Protein AF-A0A1I7YR80-F1 (afdb_monomer_lite)

pLDDT: mean 82.13, std 6.92, range [48.97, 91.5]

Sequence (99 aa):
MFRLLMTESGRVPDLAHYWGKQLLSQNYTANQAFFDLGIQRGLIRPDVSSSDYILAASPSLMWLMVLLVLGPQNSPVPFEQVHQLHKRLLIECLQPASA

Radius of gyration: 16.24 Å; chains: 1; bounding box: 35×18×53 Å

Organism: NCBI:txid37863

Secondary structure (DSSP, 8-state):
-HHHHHHHTTT-HHHHHHHHHHHHHHHHHHHHHHHHHHHHTTSS--SHHHH-HHHHHHHHHHHHHIIIII-GGG-SS-HHHHHHHHHHHHHHHHSPPP-

Structure (mmCIF, N/CA/C/O backbone):
data_AF-A0A1I7YR80-F1
#
_entry.id   AF-A0A1I7YR80-F1
#
loop_
_atom_site.group_PDB
_atom_site.id
_atom_site.type_symbol
_atom_site.label_atom_id
_atom_site.label_alt_id
_atom_site.label_comp_id
_atom_site.label_asym_id
_atom_site.label_entity_id
_atom_site.label_seq_id
_atom_site.pdbx_PDB_ins_code
_atom_site.Cartn_x
_atom_site.Cartn_y
_atom_site.Cartn_z
_atom_site.occupancy
_atom_site.B_iso_or_equiv
_atom_site.auth_seq_id
_atom_site.auth_comp_id
_atom_site.auth_asym_id
_atom_site.auth_atom_id
_atom_site.pdbx_PDB_model_num
ATOM 1 N N . MET A 1 1 ? 10.047 -7.765 -10.669 1.00 62.78 1 MET A N 1
ATOM 2 C CA . MET A 1 1 ? 8.707 -7.883 -11.286 1.00 62.78 1 MET A CA 1
ATOM 3 C C . MET A 1 1 ? 8.151 -6.527 -11.715 1.00 62.78 1 MET A C 1
ATOM 5 O O . MET A 1 1 ? 7.999 -6.338 -12.910 1.00 62.78 1 MET A O 1
ATOM 9 N N . PHE A 1 2 ? 7.944 -5.560 -10.807 1.00 71.50 2 PHE A N 1
ATOM 10 C CA . PHE A 1 2 ? 7.385 -4.236 -11.151 1.00 71.50 2 PHE A CA 1
ATOM 11 C C . PHE A 1 2 ? 8.107 -3.506 -12.289 1.00 71.50 2 PHE A C 1
ATOM 13 O O . PHE A 1 2 ? 7.454 -2.976 -13.175 1.00 71.50 2 PHE A O 1
ATOM 20 N N . ARG A 1 3 ? 9.444 -3.541 -12.326 1.00 70.12 3 ARG A N 1
ATOM 21 C CA . ARG A 1 3 ? 10.223 -2.912 -13.404 1.00 70.12 3 ARG A CA 1
ATOM 22 C C . ARG A 1 3 ? 9.936 -3.523 -14.783 1.00 70.12 3 ARG A C 1
ATOM 24 O O . ARG A 1 3 ? 9.731 -2.784 -15.728 1.00 70.12 3 ARG A O 1
ATOM 31 N N . LEU A 1 4 ? 9.838 -4.852 -14.867 1.00 76.06 4 LEU A N 1
ATOM 32 C CA . LEU A 1 4 ? 9.428 -5.577 -16.080 1.00 76.06 4 LEU A CA 1
ATOM 33 C C . LEU A 1 4 ? 7.993 -5.227 -16.479 1.00 76.06 4 LEU A C 1
ATOM 35 O O . LEU A 1 4 ? 7.729 -4.966 -17.642 1.00 76.06 4 LEU A O 1
ATOM 39 N N . LEU A 1 5 ? 7.088 -5.171 -15.502 1.00 73.75 5 LEU A N 1
ATOM 40 C CA . LEU A 1 5 ? 5.687 -4.816 -15.719 1.00 73.75 5 LEU A CA 1
ATOM 41 C C . LEU A 1 5 ? 5.548 -3.376 -16.243 1.00 73.75 5 LEU A C 1
ATOM 43 O O . LEU A 1 5 ? 4.742 -3.140 -17.133 1.00 73.75 5 LEU A O 1
ATOM 47 N N . MET A 1 6 ? 6.375 -2.438 -15.761 1.00 75.06 6 MET A N 1
ATOM 48 C CA . MET A 1 6 ? 6.429 -1.067 -16.282 1.00 75.06 6 MET A CA 1
ATOM 49 C C . MET A 1 6 ? 7.064 -0.991 -17.672 1.00 75.06 6 MET A C 1
ATOM 51 O O . MET A 1 6 ? 6.498 -0.346 -18.548 1.00 75.06 6 MET A O 1
ATOM 55 N N . THR A 1 7 ? 8.199 -1.654 -17.910 1.00 78.88 7 THR A N 1
ATOM 56 C CA . THR A 1 7 ? 8.879 -1.620 -19.218 1.00 78.88 7 THR A CA 1
ATOM 57 C C . THR A 1 7 ? 8.048 -2.290 -20.316 1.00 78.88 7 THR A C 1
ATOM 59 O O . THR A 1 7 ? 7.944 -1.757 -21.416 1.00 78.88 7 THR A O 1
ATOM 62 N N . GLU A 1 8 ? 7.399 -3.416 -20.015 1.00 77.06 8 GLU A N 1
ATOM 63 C CA . GLU A 1 8 ? 6.572 -4.156 -20.975 1.00 77.06 8 GLU A CA 1
ATOM 64 C C . GLU A 1 8 ? 5.134 -3.623 -21.068 1.00 77.06 8 GLU A C 1
ATOM 66 O O . GLU A 1 8 ? 4.397 -4.038 -21.963 1.00 77.06 8 GLU A O 1
ATOM 71 N N . SER A 1 9 ? 4.724 -2.683 -20.203 1.00 74.56 9 SER A N 1
ATOM 72 C CA . SER A 1 9 ? 3.375 -2.092 -20.241 1.00 74.56 9 SER A CA 1
ATOM 73 C C . SER A 1 9 ? 3.056 -1.418 -21.577 1.00 74.56 9 SER A C 1
ATOM 75 O O . SER A 1 9 ? 1.918 -1.474 -22.030 1.00 74.56 9 SER A O 1
ATOM 77 N N . GLY A 1 10 ? 4.062 -0.848 -22.249 1.00 78.12 10 GLY A N 1
ATOM 78 C CA . GLY A 1 10 ? 3.901 -0.275 -23.586 1.00 78.12 10 GLY A CA 1
ATOM 79 C C . GLY A 1 10 ? 3.733 -1.325 -24.688 1.00 78.12 10 GLY A C 1
ATOM 80 O O . GLY A 1 10 ? 3.156 -1.028 -25.729 1.00 78.12 10 GLY A O 1
ATOM 81 N N . ARG A 1 11 ? 4.218 -2.555 -24.469 1.00 81.44 11 ARG A N 1
ATOM 82 C CA . ARG A 1 11 ? 4.166 -3.648 -25.452 1.00 81.44 11 ARG A CA 1
ATOM 83 C C . ARG A 1 11 ? 2.956 -4.562 -25.255 1.00 81.44 11 ARG A C 1
ATOM 85 O O . ARG A 1 11 ? 2.445 -5.099 -26.232 1.00 81.44 11 ARG A O 1
ATOM 92 N N . VAL A 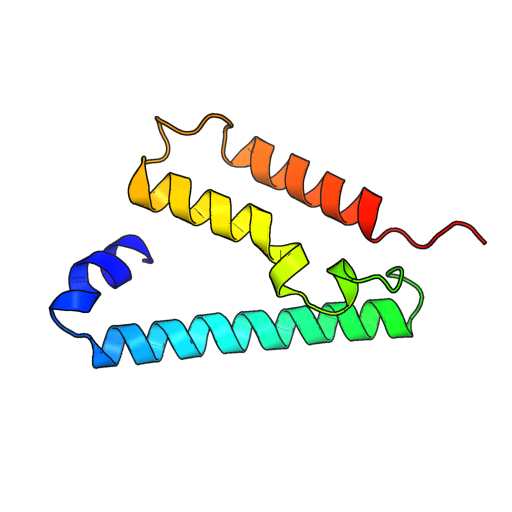1 12 ? 2.506 -4.745 -24.012 1.00 83.81 12 VAL A N 1
ATOM 93 C CA . VAL A 1 12 ? 1.352 -5.590 -23.658 1.00 83.81 12 VAL A CA 1
ATOM 94 C C . VAL A 1 12 ? 0.474 -4.878 -22.611 1.00 83.81 12 VAL A C 1
ATOM 96 O O . VAL A 1 12 ? 0.432 -5.287 -21.444 1.00 83.81 12 VAL A O 1
ATOM 99 N N . PRO A 1 13 ? -0.223 -3.793 -22.999 1.00 79.94 13 PRO A N 1
ATOM 100 C CA . PRO A 1 13 ? -0.955 -2.932 -22.066 1.00 79.94 13 PRO A CA 1
ATOM 101 C C . PRO A 1 13 ? -2.075 -3.664 -21.322 1.00 79.94 13 PRO A C 1
ATOM 103 O O . PRO A 1 13 ? -2.249 -3.446 -20.125 1.00 79.94 13 PRO A O 1
ATOM 106 N N . ASP A 1 14 ? -2.775 -4.590 -21.980 1.00 83.44 14 ASP A N 1
ATOM 107 C CA . ASP A 1 14 ? -3.887 -5.331 -21.371 1.00 83.44 14 ASP A CA 1
ATOM 108 C C . ASP A 1 14 ? -3.421 -6.233 -20.224 1.00 83.44 14 ASP A C 1
ATOM 110 O O . ASP A 1 14 ? -4.047 -6.296 -19.164 1.00 83.44 14 ASP A O 1
ATOM 114 N N . LEU A 1 15 ? -2.272 -6.892 -20.401 1.00 79.94 15 LEU A N 1
ATOM 115 C CA . LEU A 1 15 ? -1.686 -7.758 -19.382 1.00 79.94 15 LEU A CA 1
ATOM 116 C C . LEU A 1 15 ? -1.158 -6.931 -18.204 1.00 79.94 15 LEU A C 1
ATOM 118 O O . LEU A 1 15 ? -1.369 -7.299 -17.048 1.00 79.94 15 LEU A O 1
ATOM 122 N N . ALA A 1 16 ? -0.511 -5.796 -18.482 1.00 78.81 16 ALA A N 1
ATOM 123 C CA . ALA A 1 16 ? -0.051 -4.878 -17.444 1.00 78.81 16 ALA A CA 1
ATOM 124 C C . ALA A 1 16 ? -1.223 -4.280 -16.650 1.00 78.81 16 ALA A C 1
ATOM 126 O O . ALA A 1 16 ? -1.156 -4.212 -15.423 1.00 78.81 16 ALA A O 1
ATOM 127 N N . HIS A 1 17 ? -2.318 -3.916 -17.324 1.00 79.81 17 HIS A N 1
ATOM 128 C CA . HIS A 1 17 ? -3.529 -3.422 -16.677 1.00 79.81 17 HIS A CA 1
ATOM 129 C C . HIS A 1 17 ? -4.193 -4.503 -15.820 1.00 79.81 17 HIS A C 1
ATOM 131 O O . HIS A 1 17 ? -4.546 -4.241 -14.672 1.00 79.81 17 HIS A O 1
ATOM 137 N N . TYR A 1 18 ? -4.311 -5.728 -16.340 1.00 82.62 18 TYR A N 1
ATOM 138 C CA . TYR A 1 18 ? -4.874 -6.861 -15.609 1.00 82.62 18 TYR A CA 1
ATOM 139 C C . TYR A 1 18 ? -4.092 -7.152 -14.326 1.00 82.62 18 TYR A C 1
ATOM 141 O O . TYR A 1 18 ? -4.670 -7.169 -13.240 1.00 82.62 18 TYR A O 1
ATOM 149 N N . TRP A 1 19 ? -2.769 -7.315 -14.424 1.00 78.56 19 TRP A N 1
ATOM 150 C CA . TRP A 1 19 ? -1.939 -7.587 -13.252 1.00 78.56 19 TRP A CA 1
ATOM 151 C C . TRP A 1 19 ? -1.878 -6.403 -12.298 1.00 78.56 19 TRP A C 1
ATO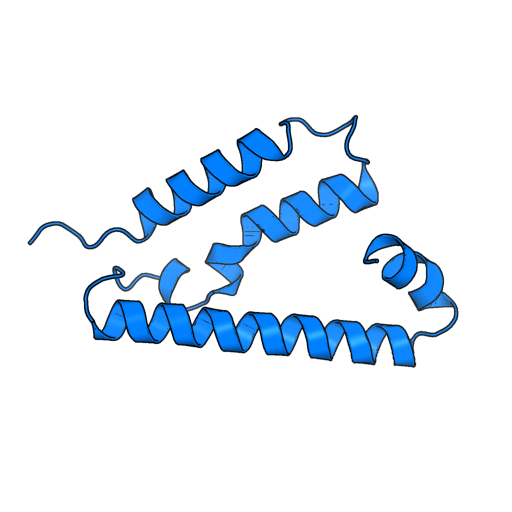M 153 O O . TRP A 1 19 ? -1.968 -6.610 -11.093 1.00 78.56 19 TRP A O 1
ATOM 163 N N . GLY A 1 20 ? -1.765 -5.177 -12.816 1.00 76.75 20 GLY A N 1
ATOM 164 C CA . GLY A 1 20 ? -1.778 -3.964 -12.006 1.00 76.75 20 GLY A CA 1
ATOM 165 C C . GLY A 1 20 ? -3.064 -3.853 -11.195 1.00 76.75 20 GLY A C 1
ATOM 166 O O . GLY A 1 20 ? -3.008 -3.714 -9.976 1.00 76.75 20 GLY A O 1
ATOM 167 N N . LYS A 1 21 ? -4.221 -4.007 -11.847 1.00 80.62 21 LYS A N 1
ATOM 168 C CA . LYS A 1 21 ? -5.525 -3.969 -11.183 1.00 80.62 21 LYS A CA 1
ATOM 169 C C . LYS A 1 21 ? -5.662 -5.092 -10.163 1.00 80.62 21 LYS A C 1
ATOM 171 O O . LYS A 1 21 ? -6.011 -4.804 -9.029 1.00 80.62 21 LYS A O 1
ATOM 176 N N . GLN A 1 22 ? -5.339 -6.330 -10.537 1.00 82.56 22 GLN A N 1
ATOM 177 C CA . GLN A 1 22 ? -5.512 -7.492 -9.668 1.00 82.56 22 GLN A CA 1
ATOM 178 C C . GLN A 1 22 ? -4.617 -7.431 -8.424 1.00 82.56 22 GLN A C 1
ATOM 180 O O . GLN A 1 22 ? -5.102 -7.627 -7.313 1.00 82.56 22 GLN A O 1
ATOM 185 N N . LEU A 1 23 ? -3.323 -7.132 -8.586 1.00 78.50 23 LEU A N 1
ATOM 186 C CA . LEU A 1 23 ? -2.388 -7.023 -7.461 1.00 78.50 23 LEU A CA 1
ATOM 187 C C . LEU A 1 23 ? -2.759 -5.864 -6.540 1.00 78.50 23 LEU A C 1
ATOM 189 O O . LEU A 1 23 ? -2.782 -6.040 -5.323 1.00 78.50 23 LEU A O 1
ATOM 193 N N . LEU A 1 24 ? -3.053 -4.688 -7.103 1.00 78.69 24 LEU A N 1
ATOM 194 C CA . LEU A 1 24 ? -3.389 -3.515 -6.302 1.00 78.69 24 LEU A CA 1
ATOM 195 C C . LEU A 1 24 ? -4.730 -3.694 -5.593 1.00 78.69 24 LEU A C 1
ATOM 197 O O . LEU A 1 24 ? -4.812 -3.392 -4.408 1.00 78.69 24 LEU A O 1
ATOM 201 N N . SER A 1 25 ? -5.751 -4.233 -6.266 1.00 81.88 25 SER A N 1
ATOM 202 C CA . SER A 1 25 ? -7.069 -4.428 -5.659 1.00 81.88 25 SER A CA 1
ATOM 203 C C . SER A 1 25 ? -7.036 -5.488 -4.566 1.00 81.88 25 SER A C 1
ATOM 205 O O . SER A 1 25 ? -7.568 -5.255 -3.489 1.00 81.88 25 SER A O 1
ATOM 207 N N . GLN A 1 26 ? -6.386 -6.633 -4.800 1.00 83.94 26 GLN A N 1
ATOM 208 C CA . GLN A 1 26 ? -6.295 -7.690 -3.791 1.00 83.94 26 GLN A CA 1
ATOM 209 C C . GLN A 1 26 ? -5.515 -7.224 -2.561 1.00 83.94 26 GLN A C 1
ATOM 211 O O . GLN A 1 26 ? -5.958 -7.444 -1.435 1.00 83.94 26 GLN A O 1
ATOM 216 N N . ASN A 1 27 ? -4.382 -6.549 -2.775 1.00 84.06 27 ASN A N 1
ATOM 217 C CA . ASN A 1 27 ? -3.567 -6.029 -1.685 1.00 84.06 27 ASN A CA 1
ATOM 218 C C . ASN A 1 27 ? -4.318 -4.935 -0.912 1.00 84.06 27 ASN A C 1
ATOM 220 O O . ASN A 1 27 ? -4.360 -4.967 0.314 1.00 84.06 27 ASN A O 1
ATOM 224 N N . TYR A 1 28 ? -4.974 -4.008 -1.616 1.00 86.62 28 TYR A N 1
ATOM 225 C CA . TYR A 1 28 ? -5.792 -2.973 -0.989 1.00 86.62 28 TYR A CA 1
ATOM 226 C C . TYR A 1 28 ? -6.917 -3.575 -0.141 1.00 86.62 28 TYR A C 1
ATOM 228 O O . TYR A 1 28 ? -6.997 -3.290 1.049 1.00 86.62 28 TYR A O 1
ATOM 236 N N . THR A 1 29 ? -7.741 -4.458 -0.714 1.00 89.00 29 THR A N 1
ATOM 237 C CA . THR A 1 29 ? -8.887 -5.049 -0.010 1.00 89.00 29 THR A CA 1
ATOM 238 C C . THR A 1 29 ? -8.460 -5.839 1.225 1.00 89.00 29 THR A C 1
ATOM 240 O O . THR A 1 29 ? -9.081 -5.704 2.277 1.00 89.00 29 THR A O 1
ATOM 243 N N . ALA A 1 30 ? -7.394 -6.641 1.128 1.00 89.25 30 ALA A N 1
ATOM 244 C CA . ALA A 1 30 ? -6.915 -7.435 2.256 1.00 89.25 30 ALA A CA 1
ATOM 245 C C . ALA A 1 30 ? -6.407 -6.559 3.413 1.00 89.25 30 ALA A C 1
ATOM 247 O O . ALA A 1 30 ? -6.730 -6.821 4.571 1.00 89.25 30 ALA A O 1
ATOM 248 N N . ASN A 1 31 ? -5.642 -5.505 3.113 1.00 89.50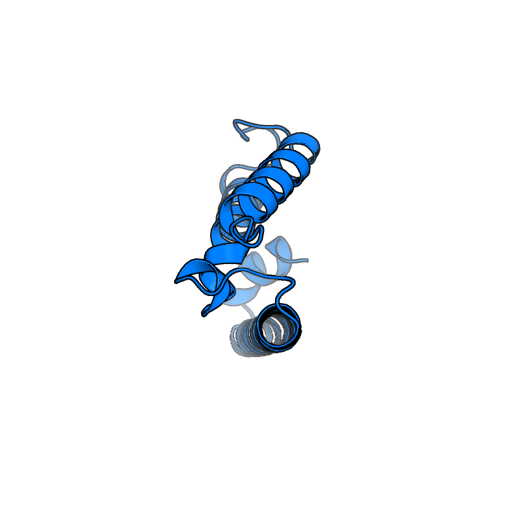 31 ASN A N 1
ATOM 249 C CA . ASN A 1 31 ? -5.121 -4.618 4.151 1.00 89.50 31 ASN A CA 1
ATOM 250 C C . ASN A 1 31 ? -6.192 -3.688 4.726 1.00 89.50 31 ASN A C 1
ATOM 252 O O . ASN A 1 31 ? -6.199 -3.468 5.933 1.00 89.50 31 ASN A O 1
ATOM 256 N N . GLN A 1 32 ? -7.122 -3.192 3.907 1.00 90.31 32 GLN A N 1
ATOM 257 C CA . GLN A 1 32 ? -8.254 -2.408 4.403 1.00 90.31 32 GLN A CA 1
ATOM 258 C C . GLN A 1 32 ? -9.073 -3.225 5.410 1.00 90.31 32 GLN A C 1
ATOM 260 O O . GLN A 1 32 ? -9.315 -2.765 6.519 1.00 90.31 32 GLN A O 1
ATOM 265 N N . ALA A 1 33 ? -9.386 -4.485 5.087 1.00 91.50 33 ALA A N 1
ATOM 266 C CA . ALA A 1 33 ? -10.101 -5.370 6.004 1.00 91.50 33 ALA A CA 1
ATOM 267 C C . ALA A 1 33 ? -9.332 -5.622 7.317 1.00 91.50 33 ALA A C 1
ATOM 269 O O . ALA A 1 33 ? -9.939 -5.752 8.381 1.00 91.50 33 ALA A O 1
ATOM 270 N N . PHE A 1 34 ? -7.996 -5.681 7.263 1.00 90.62 34 PHE A N 1
ATOM 271 C CA . PHE A 1 34 ? -7.160 -5.784 8.461 1.00 90.62 34 PHE A CA 1
ATOM 272 C C . PHE A 1 34 ? -7.275 -4.535 9.346 1.00 90.62 34 PHE A C 1
ATOM 274 O O . PHE A 1 34 ? -7.438 -4.660 10.562 1.00 90.62 34 PHE A O 1
ATOM 281 N N . PHE A 1 35 ? -7.226 -3.345 8.743 1.00 89.94 35 PHE A N 1
ATOM 282 C CA . PHE A 1 35 ? -7.398 -2.077 9.450 1.00 89.94 35 PHE A CA 1
ATOM 283 C C . PHE A 1 35 ? -8.792 -1.966 10.066 1.00 89.94 35 PHE A C 1
ATOM 285 O O . PHE A 1 35 ? -8.903 -1.709 11.264 1.00 89.94 35 PHE A O 1
ATOM 292 N N . ASP A 1 36 ? -9.839 -2.266 9.296 1.00 90.81 36 ASP A N 1
ATOM 293 C CA . ASP A 1 36 ? -11.227 -2.236 9.760 1.00 90.81 36 ASP A CA 1
ATOM 294 C C . ASP A 1 36 ? -11.430 -3.159 10.971 1.00 90.81 36 ASP A C 1
ATOM 296 O O . ASP A 1 36 ? -12.034 -2.766 11.971 1.00 90.81 36 ASP A O 1
ATOM 300 N N . LEU A 1 37 ? -10.869 -4.374 10.930 1.00 91.44 37 LEU A N 1
ATOM 301 C CA . LEU A 1 37 ? -10.919 -5.309 12.055 1.00 91.44 37 LEU A CA 1
ATOM 302 C C . LEU A 1 37 ? -10.155 -4.780 13.280 1.00 91.44 37 LEU A C 1
ATOM 304 O O . LEU A 1 37 ? -10.604 -4.958 14.414 1.00 91.44 37 LEU A O 1
ATOM 308 N N . GLY A 1 38 ? -9.001 -4.145 13.068 1.00 88.50 38 GLY A N 1
ATOM 309 C CA . GLY A 1 38 ? -8.218 -3.521 14.133 1.00 88.50 38 GLY A CA 1
ATOM 310 C C . GLY A 1 38 ? -8.965 -2.368 14.803 1.00 88.50 38 GLY A C 1
ATOM 311 O O . GLY A 1 38 ? -8.976 -2.288 16.032 1.00 88.50 38 GLY A O 1
ATOM 312 N N . ILE A 1 39 ? -9.651 -1.536 14.017 1.00 88.94 39 ILE A N 1
ATOM 313 C CA . ILE A 1 39 ? -10.498 -0.441 14.507 1.00 88.94 39 ILE A CA 1
ATOM 314 C C . ILE A 1 39 ? -11.680 -1.002 15.301 1.00 88.94 39 ILE A C 1
ATOM 316 O O . ILE A 1 39 ? -11.911 -0.585 16.434 1.00 88.94 39 ILE A O 1
ATOM 320 N N . GLN A 1 40 ? -12.389 -2.002 14.762 1.00 89.50 40 GLN A N 1
ATOM 321 C CA . GLN A 1 40 ? -13.517 -2.650 15.447 1.00 89.50 40 GLN A CA 1
ATOM 322 C C . GLN A 1 40 ? -13.127 -3.250 16.803 1.00 89.50 40 GLN A C 1
ATOM 324 O O . GLN A 1 40 ? -13.930 -3.264 17.732 1.00 89.50 40 GLN A O 1
ATOM 329 N N . ARG A 1 41 ? -11.892 -3.748 16.927 1.00 89.12 41 ARG A N 1
ATOM 330 C CA . ARG A 1 41 ? -11.355 -4.318 18.171 1.00 89.12 41 ARG A CA 1
ATOM 331 C C . ARG A 1 41 ? -10.730 -3.279 19.108 1.00 89.12 41 ARG A C 1
ATOM 333 O O . ARG A 1 41 ? -10.224 -3.666 20.156 1.00 89.12 41 ARG A O 1
ATOM 340 N N . GLY A 1 42 ? -10.724 -1.998 18.736 1.00 86.69 42 GLY A N 1
ATOM 341 C CA . GLY A 1 42 ? -10.081 -0.928 19.506 1.00 86.69 42 GLY A CA 1
ATOM 342 C C . GLY A 1 42 ? -8.550 -1.011 19.542 1.00 86.69 42 GLY A C 1
ATOM 343 O O . GLY A 1 42 ? -7.923 -0.385 20.391 1.00 86.69 42 GLY A O 1
ATOM 344 N N . LEU A 1 43 ? -7.939 -1.792 18.645 1.00 87.00 43 LEU A N 1
ATOM 345 C CA . LEU A 1 43 ? -6.484 -1.955 18.536 1.00 87.00 43 LEU A CA 1
ATOM 346 C C . LEU A 1 43 ? -5.840 -0.883 17.649 1.00 87.00 43 LEU A C 1
ATOM 348 O O . LEU A 1 43 ? -4.638 -0.652 17.751 1.00 87.00 43 LEU A O 1
ATOM 352 N N . ILE A 1 44 ? -6.632 -0.264 16.772 1.00 86.94 44 ILE A N 1
ATOM 353 C CA . ILE A 1 44 ? -6.228 0.826 15.884 1.00 86.94 44 ILE A CA 1
ATOM 354 C C . ILE A 1 44 ? -7.119 2.028 16.178 1.00 86.94 44 ILE A C 1
ATOM 356 O O . ILE A 1 44 ? -8.344 1.902 16.243 1.00 86.94 44 ILE A O 1
ATOM 360 N N . ARG A 1 45 ? -6.506 3.200 16.343 1.00 84.19 45 ARG A N 1
ATOM 361 C CA . ARG A 1 45 ? -7.231 4.462 16.471 1.00 84.19 45 ARG A CA 1
ATOM 362 C C . ARG A 1 45 ? -7.953 4.788 15.157 1.00 84.19 45 ARG A C 1
ATOM 364 O O . ARG A 1 45 ? -7.286 4.849 14.127 1.00 84.19 45 ARG A O 1
ATOM 371 N N . PRO A 1 46 ? -9.265 5.081 15.182 1.00 80.88 46 PRO A N 1
ATOM 372 C CA . PRO A 1 46 ? -9.953 5.603 14.013 1.00 80.88 46 PRO A CA 1
ATOM 373 C C . PRO A 1 46 ? -9.504 7.047 13.734 1.00 80.88 46 PRO A C 1
ATOM 375 O O . PRO A 1 46 ? -9.803 7.974 14.486 1.00 80.88 46 PRO A O 1
ATOM 378 N N . ASP A 1 47 ? -8.773 7.229 12.644 1.00 78.56 47 ASP A N 1
ATOM 379 C CA . ASP A 1 47 ? -8.443 8.503 12.011 1.00 78.56 47 ASP A CA 1
ATOM 380 C C . ASP A 1 47 ? -8.446 8.390 10.472 1.00 78.56 47 ASP A C 1
ATOM 382 O O . ASP A 1 47 ? -8.688 7.318 9.911 1.00 78.56 47 ASP A O 1
ATOM 386 N N . VAL A 1 48 ? -8.150 9.498 9.786 1.00 73.75 48 VAL A N 1
ATOM 387 C CA . VAL A 1 48 ? -8.120 9.572 8.314 1.00 73.75 48 VAL A CA 1
ATOM 388 C C . VAL A 1 48 ? -7.149 8.554 7.698 1.00 73.75 48 VAL A C 1
ATOM 390 O O . VAL A 1 48 ? -7.434 7.991 6.643 1.00 73.75 48 VAL A O 1
ATOM 393 N N . SER A 1 49 ? -6.021 8.279 8.359 1.00 70.44 49 SER A N 1
ATOM 394 C CA . SER A 1 49 ? -5.009 7.327 7.883 1.00 70.44 49 SER A CA 1
ATOM 395 C C . SER A 1 49 ? -5.415 5.867 8.093 1.00 70.44 49 SER A C 1
ATOM 397 O O . SER A 1 49 ? -4.992 4.993 7.339 1.00 70.44 49 SER A O 1
ATOM 399 N N . SER A 1 50 ? -6.261 5.611 9.091 1.00 71.56 50 SER A N 1
ATOM 400 C CA . SER A 1 50 ? -6.812 4.292 9.387 1.00 71.56 50 SER A CA 1
ATOM 401 C C . SER A 1 50 ? -8.055 3.958 8.552 1.00 71.56 50 SER A C 1
ATOM 403 O O . SER A 1 50 ? -8.342 2.785 8.334 1.00 71.56 50 SER A O 1
ATOM 405 N N . SER A 1 51 ? -8.784 4.982 8.083 1.00 75.62 51 SER A N 1
ATOM 406 C CA . SER A 1 51 ? -10.020 4.813 7.308 1.00 75.62 51 SER A CA 1
ATOM 407 C C . SER A 1 51 ? -9.775 4.470 5.843 1.00 75.62 51 SER A C 1
ATOM 409 O O . SER A 1 51 ? -10.627 3.845 5.220 1.00 75.62 51 SER A O 1
ATOM 411 N N . ASP A 1 52 ? -8.621 4.859 5.298 1.00 83.19 52 ASP A N 1
ATOM 412 C CA . ASP A 1 52 ? -8.202 4.483 3.950 1.00 83.19 52 ASP A CA 1
ATOM 413 C C . ASP A 1 52 ? -6.750 3.997 3.969 1.00 83.19 52 ASP A C 1
ATOM 415 O O . ASP A 1 52 ? -5.803 4.778 4.112 1.00 83.19 52 ASP A O 1
ATOM 419 N N . TYR A 1 53 ? -6.575 2.688 3.783 1.00 82.56 53 TYR A N 1
ATOM 420 C CA . TYR A 1 53 ? -5.274 2.033 3.761 1.00 82.56 53 TYR A CA 1
ATOM 421 C C . TYR A 1 53 ? -4.305 2.637 2.731 1.00 82.56 53 TYR A C 1
ATOM 423 O O . TYR A 1 53 ? -3.090 2.560 2.925 1.00 82.56 53 TYR A O 1
ATOM 431 N N . ILE A 1 54 ? -4.790 3.280 1.659 1.00 84.44 54 ILE A N 1
ATOM 432 C CA . ILE A 1 54 ? -3.908 3.937 0.680 1.00 84.44 54 ILE A CA 1
ATOM 433 C C . ILE A 1 54 ? -3.012 4.976 1.358 1.00 84.44 54 ILE A C 1
ATOM 435 O O . ILE A 1 54 ? -1.832 5.085 1.015 1.00 84.44 54 ILE A O 1
ATOM 439 N N . LEU A 1 55 ? -3.527 5.703 2.351 1.00 84.88 55 LEU A N 1
ATOM 440 C CA . LEU A 1 55 ? -2.744 6.698 3.079 1.00 84.88 55 LEU A CA 1
ATOM 441 C C . LEU A 1 55 ? -1.664 6.034 3.934 1.00 84.88 55 LEU A C 1
ATOM 443 O O . LEU A 1 55 ? -0.508 6.463 3.893 1.00 84.88 55 LEU A O 1
ATOM 447 N N . ALA A 1 56 ? -1.998 4.936 4.613 1.00 86.25 56 ALA A N 1
ATOM 448 C CA . ALA A 1 56 ? -1.034 4.131 5.357 1.00 86.25 56 ALA A CA 1
ATOM 449 C C . ALA A 1 56 ? 0.048 3.516 4.444 1.00 86.25 56 ALA A C 1
ATOM 451 O O . ALA A 1 56 ? 1.210 3.425 4.841 1.00 86.25 56 ALA A O 1
ATOM 452 N N . ALA A 1 57 ? -0.301 3.139 3.211 1.00 85.75 57 ALA A N 1
ATOM 453 C CA . ALA A 1 57 ? 0.611 2.566 2.217 1.00 85.75 57 ALA A CA 1
ATOM 454 C C . ALA A 1 57 ? 1.425 3.610 1.427 1.00 85.75 57 ALA A C 1
ATOM 456 O O . ALA A 1 57 ? 2.394 3.252 0.746 1.00 85.75 57 ALA A O 1
ATOM 457 N N . SER A 1 58 ? 1.059 4.895 1.500 1.00 87.38 58 SER A N 1
ATOM 458 C CA . SER A 1 58 ? 1.662 5.968 0.699 1.00 87.38 58 SER A CA 1
ATOM 459 C C . SER A 1 58 ? 3.192 6.082 0.824 1.00 87.38 58 SER A C 1
ATOM 461 O O . SER A 1 58 ? 3.840 6.239 -0.218 1.00 87.38 58 SER A O 1
ATOM 463 N N . PRO A 1 59 ? 3.830 5.897 2.004 1.00 86.88 59 PRO A N 1
ATOM 464 C CA . PRO A 1 59 ? 5.289 5.953 2.098 1.00 86.88 59 PRO A CA 1
ATOM 465 C C . PRO A 1 59 ? 5.960 4.792 1.354 1.00 86.88 59 PRO A C 1
ATOM 467 O O . PRO A 1 59 ? 6.983 4.981 0.695 1.00 86.88 59 PRO A O 1
ATOM 470 N N . SER A 1 60 ? 5.364 3.595 1.392 1.00 83.94 60 SER A N 1
ATOM 471 C CA . SER A 1 60 ? 5.862 2.431 0.651 1.00 83.94 60 SER A CA 1
ATOM 472 C C . SER A 1 60 ? 5.715 2.612 -0.862 1.00 83.94 60 SER A C 1
ATOM 474 O O . SER A 1 60 ? 6.609 2.233 -1.618 1.00 83.94 60 SER A O 1
ATOM 476 N N . LEU A 1 61 ? 4.613 3.221 -1.313 1.00 83.75 61 LEU A N 1
ATOM 477 C CA . LEU A 1 61 ? 4.386 3.569 -2.720 1.00 83.75 61 LEU A CA 1
ATOM 478 C C . LEU A 1 61 ? 5.410 4.592 -3.221 1.00 83.75 61 LEU A C 1
ATOM 480 O O . LEU A 1 61 ? 6.013 4.392 -4.276 1.00 83.75 61 LEU A O 1
ATOM 484 N N . MET A 1 62 ? 5.664 5.649 -2.446 1.00 85.12 62 MET A N 1
ATOM 485 C CA . MET A 1 62 ? 6.704 6.627 -2.768 1.00 85.12 62 MET A CA 1
ATOM 486 C C . MET A 1 62 ? 8.084 5.966 -2.836 1.00 85.12 62 MET A C 1
ATOM 488 O O . MET A 1 62 ? 8.859 6.237 -3.755 1.00 85.12 62 MET A O 1
ATOM 492 N N . TRP A 1 63 ? 8.367 5.032 -1.925 1.00 85.81 63 TRP A N 1
ATOM 493 C CA . TRP A 1 63 ? 9.612 4.276 -1.960 1.00 85.81 63 TRP A CA 1
ATOM 494 C C . TRP A 1 63 ? 9.766 3.414 -3.207 1.00 85.81 63 TRP A C 1
ATOM 496 O O . TRP A 1 63 ? 10.822 3.396 -3.839 1.00 85.81 63 TRP A O 1
ATOM 506 N N . LEU A 1 64 ? 8.696 2.722 -3.592 1.00 83.12 64 LEU A N 1
ATOM 507 C CA . LEU A 1 64 ? 8.669 1.934 -4.814 1.00 83.12 64 LEU A CA 1
ATOM 508 C C . LEU A 1 64 ? 8.991 2.809 -6.034 1.00 83.12 64 LEU A C 1
ATOM 510 O O . LEU A 1 64 ? 9.747 2.375 -6.901 1.00 83.12 64 LEU A O 1
ATOM 514 N N . MET A 1 65 ? 8.493 4.049 -6.082 1.00 83.75 65 MET A N 1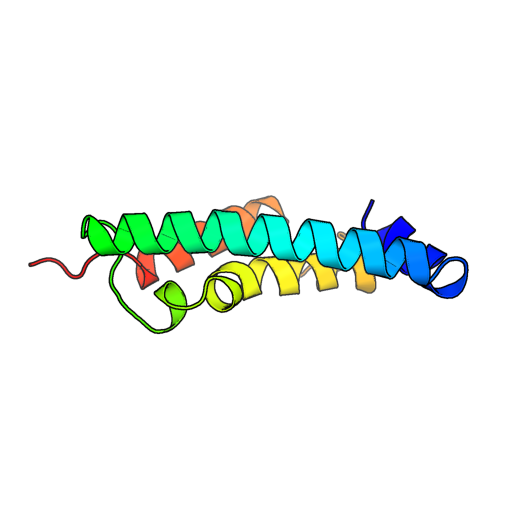
ATOM 515 C CA . MET A 1 65 ? 8.826 4.991 -7.156 1.00 83.75 65 MET A CA 1
ATOM 516 C C . MET A 1 65 ? 10.304 5.387 -7.152 1.00 83.75 65 MET A C 1
ATOM 518 O O . MET A 1 65 ? 10.930 5.364 -8.209 1.00 83.75 65 MET A O 1
ATOM 522 N N . VAL A 1 66 ? 10.901 5.667 -5.989 1.00 84.94 66 VAL A N 1
ATOM 523 C CA . VAL A 1 66 ? 12.349 5.935 -5.879 1.00 84.94 66 VAL A CA 1
ATOM 524 C C . VAL A 1 66 ? 13.158 4.753 -6.419 1.00 84.94 66 VAL A C 1
ATOM 526 O O . VAL A 1 66 ? 14.037 4.934 -7.262 1.00 84.94 66 VAL A O 1
ATOM 529 N N . LEU A 1 67 ? 12.816 3.528 -6.013 1.00 83.62 67 LEU A N 1
ATOM 530 C CA . LEU A 1 67 ? 13.500 2.318 -6.472 1.00 83.62 67 LEU A CA 1
ATOM 531 C C . LEU A 1 67 ? 13.361 2.086 -7.982 1.00 83.62 67 LEU A C 1
ATOM 533 O O . LEU A 1 67 ? 14.302 1.608 -8.616 1.00 83.62 67 LEU A O 1
ATOM 537 N N . LEU A 1 68 ? 12.193 2.385 -8.554 1.00 82.00 68 LEU A N 1
ATOM 538 C CA . LEU A 1 68 ? 11.906 2.144 -9.968 1.00 82.00 68 LEU A CA 1
ATOM 539 C C . LEU A 1 68 ? 12.465 3.231 -10.893 1.00 82.00 68 LEU A C 1
ATOM 541 O O . LEU A 1 68 ? 12.914 2.900 -11.989 1.00 82.00 68 LEU A O 1
ATOM 545 N N . VAL A 1 69 ? 12.424 4.496 -10.466 1.00 82.81 69 VAL A N 1
ATOM 546 C CA . VAL A 1 69 ? 12.787 5.664 -11.284 1.00 82.81 69 VAL A CA 1
ATOM 547 C C . VAL A 1 69 ? 14.245 6.057 -11.077 1.00 82.81 69 VAL A C 1
ATOM 549 O O . VAL A 1 69 ? 14.979 6.231 -12.045 1.00 82.81 69 VAL A O 1
ATOM 552 N N . LEU A 1 70 ? 14.669 6.189 -9.820 1.00 82.00 70 LEU A N 1
ATOM 553 C CA . LEU A 1 70 ? 16.009 6.665 -9.469 1.00 82.00 70 LEU A CA 1
ATOM 554 C C . LEU A 1 70 ? 16.983 5.503 -9.267 1.00 82.00 70 LEU A C 1
ATOM 556 O O . LEU A 1 70 ? 18.187 5.663 -9.444 1.00 82.00 70 LEU A O 1
ATOM 560 N N . GLY A 1 71 ? 16.471 4.318 -8.939 1.00 80.94 71 GLY A N 1
ATOM 561 C CA . GLY A 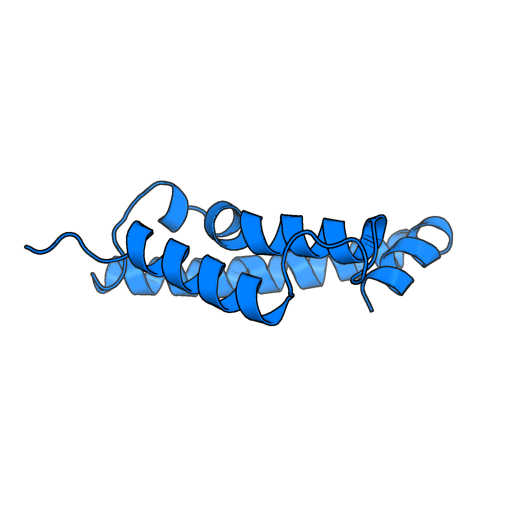1 71 ? 17.283 3.157 -8.606 1.00 80.94 71 GLY A CA 1
ATOM 562 C C . GLY A 1 71 ? 17.743 3.172 -7.142 1.00 80.94 71 GLY A C 1
ATOM 563 O O . GLY A 1 71 ? 17.879 4.231 -6.529 1.00 80.94 71 GLY A O 1
ATOM 564 N N . PRO A 1 72 ? 18.017 1.994 -6.554 1.00 77.62 72 PRO A N 1
ATOM 565 C CA . PRO A 1 72 ? 18.288 1.851 -5.122 1.00 77.62 72 PRO A CA 1
ATOM 566 C C . PRO A 1 72 ? 19.525 2.613 -4.631 1.00 77.62 72 PRO A C 1
ATOM 568 O O . PRO A 1 72 ? 19.587 2.951 -3.455 1.00 77.62 72 PRO A O 1
ATOM 571 N N . GLN A 1 73 ? 20.500 2.892 -5.505 1.00 80.75 73 GLN A N 1
ATOM 572 C CA . GLN A 1 73 ? 21.735 3.594 -5.124 1.00 80.75 73 GLN A CA 1
ATOM 573 C C . GLN A 1 73 ? 21.518 5.097 -4.911 1.00 80.75 73 GLN A C 1
ATOM 575 O O . GLN A 1 73 ? 22.254 5.720 -4.157 1.00 80.75 73 GLN A O 1
ATOM 580 N N . ASN A 1 74 ? 20.505 5.668 -5.566 1.00 80.25 74 ASN A N 1
ATOM 581 C CA . ASN A 1 74 ? 20.188 7.100 -5.519 1.00 80.25 74 ASN A CA 1
ATOM 582 C C . ASN A 1 74 ? 19.125 7.421 -4.465 1.00 80.25 74 ASN A C 1
ATOM 584 O O . ASN A 1 74 ? 18.518 8.491 -4.455 1.00 80.25 74 ASN A O 1
ATOM 588 N N . SER A 1 75 ? 18.867 6.450 -3.602 1.00 78.44 75 SER A N 1
ATOM 589 C CA . SER A 1 75 ? 17.882 6.550 -2.560 1.00 78.44 75 SER A CA 1
ATOM 590 C C . SER A 1 75 ? 18.436 7.338 -1.366 1.00 78.44 75 SER A C 1
ATOM 592 O O . SER A 1 75 ? 19.515 6.998 -0.879 1.00 78.44 75 SER A O 1
ATOM 594 N N . PRO A 1 76 ? 17.713 8.346 -0.839 1.00 78.75 76 PRO A N 1
ATOM 595 C CA . PRO A 1 76 ? 18.188 9.147 0.292 1.00 78.75 76 PRO A CA 1
ATOM 596 C C . PRO A 1 76 ? 18.281 8.342 1.597 1.00 78.75 76 PRO A C 1
ATOM 598 O O . PRO A 1 76 ? 18.963 8.753 2.531 1.00 78.75 76 PRO A O 1
ATOM 601 N N . VAL A 1 77 ? 17.590 7.201 1.670 1.00 81.62 77 VAL A N 1
ATOM 602 C CA . VAL A 1 77 ? 17.563 6.307 2.832 1.00 81.62 77 VAL A CA 1
ATOM 603 C C . VAL A 1 77 ? 17.787 4.854 2.359 1.00 81.62 77 VAL A C 1
ATOM 605 O O . VAL A 1 77 ? 17.393 4.482 1.251 1.00 81.62 77 VAL A O 1
ATOM 608 N N . PRO A 1 78 ? 18.442 3.979 3.131 1.00 83.00 78 PRO A N 1
ATOM 609 C CA . PRO A 1 78 ? 18.481 2.550 2.816 1.00 83.00 78 PRO A CA 1
ATOM 610 C C . PRO A 1 78 ? 17.103 1.892 2.979 1.00 83.00 78 PRO A C 1
ATOM 612 O O . PRO A 1 78 ? 16.351 2.241 3.886 1.00 83.00 78 PRO A O 1
ATOM 615 N N . PHE A 1 79 ? 16.781 0.884 2.160 1.00 78.31 79 PHE A N 1
ATOM 616 C CA . PHE A 1 79 ? 15.483 0.186 2.228 1.00 78.31 79 PHE A CA 1
ATOM 617 C C . PHE A 1 79 ? 15.158 -0.363 3.627 1.00 78.31 79 PHE A C 1
ATOM 619 O O . PHE A 1 79 ? 14.047 -0.172 4.120 1.00 78.31 79 PHE A O 1
ATOM 626 N N . GLU A 1 80 ? 16.144 -0.964 4.298 1.00 81.50 80 GLU A N 1
ATOM 627 C CA . GLU A 1 80 ? 15.988 -1.485 5.663 1.00 81.50 80 GLU A CA 1
ATOM 628 C C . GLU A 1 80 ? 15.556 -0.400 6.658 1.00 81.50 80 GLU A C 1
ATOM 630 O O . GLU A 1 80 ? 14.730 -0.640 7.538 1.00 81.50 80 GLU A O 1
ATOM 635 N N . GLN A 1 81 ? 16.063 0.824 6.494 1.00 86.25 81 GLN A N 1
ATOM 636 C CA . GLN A 1 81 ? 15.685 1.946 7.349 1.00 86.25 81 GLN A CA 1
ATOM 637 C C . GLN A 1 81 ? 14.282 2.458 7.017 1.00 86.25 81 GLN A C 1
ATOM 639 O O . GLN A 1 81 ? 13.539 2.802 7.931 1.00 86.25 81 GLN A O 1
ATOM 644 N N . VAL A 1 82 ? 13.877 2.456 5.744 1.00 86.81 82 VAL A N 1
ATOM 645 C CA . VAL A 1 82 ? 12.520 2.866 5.348 1.00 86.81 82 VAL A CA 1
ATOM 646 C C . VAL A 1 82 ? 11.458 1.974 5.958 1.00 86.81 82 VAL A C 1
ATOM 648 O O . VAL A 1 82 ? 10.465 2.490 6.462 1.00 86.81 82 VAL A O 1
ATOM 651 N N . HIS A 1 83 ? 11.675 0.659 5.976 1.00 85.19 83 HIS A N 1
ATOM 652 C CA . HIS A 1 83 ? 10.738 -0.253 6.623 1.00 85.19 83 HIS A CA 1
ATOM 653 C C . HIS A 1 83 ? 10.584 0.083 8.116 1.00 85.19 83 HIS A C 1
ATOM 655 O O . HIS A 1 83 ? 9.462 0.230 8.602 1.00 85.19 83 HIS A O 1
ATOM 661 N N . GLN A 1 84 ? 11.690 0.278 8.841 1.00 90.12 84 GLN A N 1
ATOM 662 C CA . GLN A 1 84 ? 11.625 0.608 10.270 1.00 90.12 84 GLN A CA 1
ATOM 663 C C . GLN A 1 84 ? 10.976 1.972 10.532 1.00 90.12 84 GLN A C 1
ATOM 665 O O . GLN A 1 84 ? 10.143 2.093 11.431 1.00 90.12 84 GLN A O 1
ATOM 670 N N . LEU A 1 85 ? 11.314 2.988 9.734 1.00 90.44 85 LEU A N 1
ATOM 671 C CA . LEU A 1 85 ? 10.743 4.331 9.846 1.00 90.44 85 LEU A CA 1
ATOM 672 C C . LEU A 1 85 ? 9.245 4.335 9.538 1.00 90.44 85 LEU A C 1
ATOM 674 O O . LEU A 1 85 ? 8.470 4.930 10.280 1.00 90.44 85 LEU A O 1
ATOM 678 N N . HIS A 1 86 ? 8.824 3.633 8.486 1.00 90.50 86 HIS A N 1
ATOM 679 C CA . HIS A 1 86 ? 7.415 3.527 8.117 1.00 90.50 86 HIS A CA 1
ATOM 680 C C . HIS A 1 86 ? 6.616 2.767 9.173 1.00 90.50 86 HIS A C 1
ATOM 682 O O . HIS A 1 86 ? 5.553 3.227 9.578 1.00 90.50 86 HIS A O 1
ATOM 688 N N . LYS A 1 87 ? 7.152 1.660 9.697 1.00 88.88 87 LYS A N 1
ATOM 689 C CA . LYS A 1 87 ? 6.531 0.939 10.812 1.00 88.88 87 LYS A CA 1
ATOM 690 C C . LYS A 1 87 ? 6.366 1.840 12.035 1.00 88.88 87 LYS A C 1
ATOM 692 O O . LYS A 1 87 ? 5.299 1.846 12.641 1.00 88.88 87 LYS A O 1
ATOM 697 N N . AR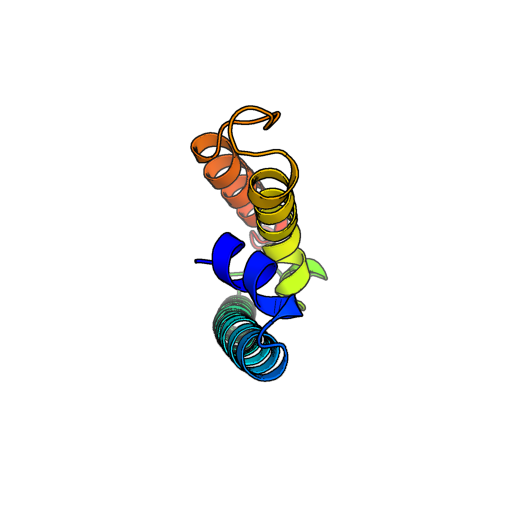G A 1 88 ? 7.406 2.597 12.395 1.00 89.94 88 ARG A N 1
ATOM 698 C CA . ARG A 1 88 ? 7.357 3.537 13.519 1.00 89.94 88 ARG A CA 1
ATOM 699 C C . ARG A 1 88 ? 6.295 4.616 13.303 1.00 89.94 88 ARG A C 1
ATOM 701 O O . ARG A 1 88 ? 5.499 4.834 14.205 1.00 89.94 88 ARG A O 1
ATOM 708 N N . LEU A 1 89 ? 6.238 5.208 12.109 1.00 89.00 89 LEU A N 1
ATOM 709 C CA . LEU A 1 89 ? 5.212 6.182 11.731 1.00 89.00 89 LEU A CA 1
ATOM 710 C C . LEU A 1 89 ? 3.800 5.602 11.891 1.00 89.00 89 LEU A C 1
ATOM 712 O O . LEU A 1 89 ? 2.955 6.217 12.529 1.00 89.00 89 LEU A O 1
ATOM 716 N N . LEU A 1 90 ? 3.555 4.402 11.355 1.00 87.94 90 LEU A N 1
ATOM 717 C CA . LEU A 1 90 ? 2.252 3.745 11.473 1.00 87.94 90 LEU A CA 1
ATOM 718 C C . LEU A 1 90 ? 1.879 3.496 12.933 1.00 87.94 90 LEU A C 1
ATOM 720 O O . LEU A 1 90 ? 0.742 3.733 13.312 1.00 87.94 90 LEU A O 1
ATOM 724 N N . ILE A 1 91 ? 2.825 3.054 13.761 1.00 88.31 91 ILE A N 1
ATOM 725 C CA . ILE A 1 91 ? 2.583 2.851 15.190 1.00 88.31 91 ILE A CA 1
ATOM 726 C C . ILE A 1 91 ? 2.239 4.183 15.870 1.00 88.31 91 ILE A C 1
ATOM 728 O O . ILE A 1 91 ? 1.240 4.250 16.573 1.00 88.31 91 ILE A O 1
ATOM 732 N N . GLU A 1 92 ? 3.017 5.240 15.646 1.00 86.44 92 GLU A N 1
ATOM 733 C CA . GLU A 1 92 ? 2.783 6.552 16.267 1.00 86.44 92 GLU A CA 1
ATOM 734 C C . GLU A 1 92 ? 1.436 7.173 15.846 1.00 86.44 92 GLU A C 1
ATOM 736 O O . GLU A 1 92 ? 0.775 7.808 16.666 1.00 86.44 92 GLU A O 1
ATOM 741 N N . CYS A 1 93 ? 0.992 6.964 14.601 1.00 84.00 93 CYS A N 1
ATOM 742 C CA . CYS A 1 93 ? -0.295 7.470 14.113 1.00 84.00 93 CYS A CA 1
ATOM 743 C C . CYS A 1 93 ? -1.492 6.613 14.556 1.00 84.00 93 CYS A C 1
ATOM 745 O O . CYS A 1 93 ? -2.531 7.149 14.940 1.00 84.00 93 CYS A O 1
ATOM 747 N N . LEU A 1 94 ? -1.353 5.286 14.497 1.00 82.94 94 LEU A N 1
ATOM 748 C CA . LEU A 1 94 ? -2.466 4.342 14.647 1.00 82.94 94 LEU A CA 1
ATOM 749 C C . LEU A 1 94 ? -2.615 3.793 16.063 1.00 82.94 94 LEU A C 1
ATOM 751 O O . LEU A 1 94 ? -3.615 3.126 16.342 1.00 82.94 94 LEU A O 1
ATOM 755 N N . GLN A 1 95 ? -1.643 4.032 16.949 1.00 82.75 95 GLN A N 1
ATOM 756 C CA . GLN A 1 95 ? -1.762 3.638 18.347 1.00 82.75 95 GLN A CA 1
ATOM 757 C C . GLN A 1 95 ? -3.058 4.211 18.938 1.00 82.75 95 GLN A C 1
ATOM 759 O O . GLN A 1 95 ? -3.349 5.400 18.755 1.00 82.75 95 GLN A O 1
ATOM 764 N N . PRO A 1 96 ? -3.855 3.382 19.636 1.00 75.56 96 PRO A N 1
ATOM 765 C CA . PRO A 1 96 ? -5.044 3.865 20.315 1.00 75.56 96 PRO A CA 1
ATOM 766 C C . PRO A 1 96 ? -4.629 4.966 21.292 1.00 75.56 96 PRO A C 1
ATOM 768 O O . PRO A 1 96 ? -3.634 4.827 22.005 1.00 75.56 96 PRO A O 1
ATOM 771 N N . ALA A 1 97 ? -5.371 6.076 21.301 1.00 68.31 97 ALA A N 1
ATOM 772 C CA . ALA A 1 97 ? -5.176 7.093 22.323 1.00 68.31 97 ALA A CA 1
ATOM 773 C C . ALA A 1 97 ? -5.377 6.409 23.679 1.00 68.31 97 ALA A C 1
ATOM 775 O O . ALA A 1 97 ? -6.403 5.756 23.878 1.00 68.31 97 ALA A O 1
ATOM 776 N N . SER A 1 98 ? -4.380 6.494 24.563 1.00 61.31 98 SER A N 1
ATOM 777 C CA . SER A 1 98 ? -4.496 5.977 25.925 1.00 61.31 98 SER A CA 1
ATOM 778 C C . SER A 1 98 ? -5.801 6.493 26.532 1.00 61.31 98 SER A C 1
ATOM 780 O O . SER A 1 98 ? -6.038 7.703 26.506 1.00 61.31 98 SER A O 1
ATOM 782 N N . ALA A 1 99 ? -6.651 5.565 26.982 1.00 48.97 99 ALA A N 1
ATOM 783 C CA . ALA A 1 99 ? -7.897 5.869 27.679 1.00 48.97 99 ALA A CA 1
ATOM 784 C C . ALA A 1 99 ? -7.641 6.671 28.962 1.00 48.97 99 ALA A C 1
ATOM 786 O O . ALA A 1 99 ? -6.593 6.424 29.608 1.00 48.97 99 ALA A O 1
#

Foldseek 3Di:
DVLCLVVCCVVPVPVSCVCVCVVVVVVQVVVLVVLVVCVVVLQWADDPCSNGVCNLCVLVVVVVCCCNPVNQVNDPDHPVVSVVVSVVVRCVRTGRDDD

InterPro domains:
  IPR036271 Tetracyclin repressor-like, C-terminal domain superfamily [SSF48498] (2-90)